Protein AF-A0A939U2K5-F1 (afdb_monomer)

Sequence (140 aa):
FLAPEAGRRYSDANSGSVVALLKYGDLQLLLTGDSGFESEKLYGERLVTDSGAFTVLKCAHHGSKYSTSAELLDRFLPGITVISCYKYNTYGHPNPLTVERLRKIDSDIFCTADSGAVLIDYGRRISVEEYGKRRKLPQP

pLDDT: mean 89.17, std 11.36, range [45.28, 98.44]

Solvent-accessible surface area (backbone atoms only — not comparable to full-atom values): 7842 Å² total; per-residue (Å²): 111,60,30,60,57,89,94,63,89,58,96,46,70,38,55,45,22,60,20,38,70,48,76,56,93,89,44,32,37,40,40,34,47,40,23,30,48,73,40,47,53,60,36,52,74,71,61,82,63,100,74,48,59,30,49,32,29,43,40,13,39,29,23,29,73,64,13,68,43,66,74,57,43,76,58,28,46,32,51,28,33,39,29,59,38,51,71,82,52,89,85,56,47,59,18,68,68,27,53,49,55,42,52,75,61,69,27,48,77,45,45,22,47,74,14,71,41,74,48,79,46,86,66,102,56,79,47,79,49,67,64,53,78,89,74,82,72,82,80,134

Mean predicted aligned error: 5.32 Å

Structure (mmCIF, N/CA/C/O backbone):
data_AF-A0A939U2K5-F1
#
_entry.id   AF-A0A939U2K5-F1
#
loop_
_atom_site.group_PDB
_atom_site.id
_atom_site.type_symbol
_atom_site.label_atom_id
_atom_site.label_alt_id
_atom_site.label_comp_id
_atom_site.label_asym_id
_atom_site.label_entity_id
_atom_site.label_seq_id
_atom_site.pdbx_PDB_ins_code
_atom_site.Cartn_x
_atom_site.Cartn_y
_atom_site.Cartn_z
_atom_site.occupancy
_atom_site.B_iso_or_equiv
_atom_site.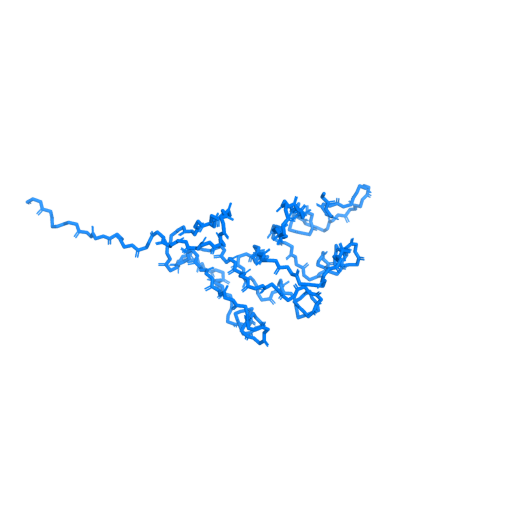auth_seq_id
_atom_site.auth_comp_id
_atom_site.auth_asym_id
_atom_site.auth_atom_id
_atom_site.pdbx_PDB_model_num
ATOM 1 N N . PHE A 1 1 ? -2.049 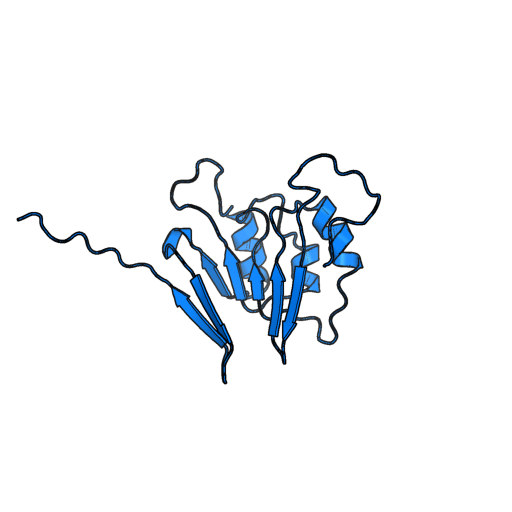-16.584 -4.775 1.00 86.00 1 PHE A N 1
ATOM 2 C CA . PHE A 1 1 ? -0.855 -15.809 -5.176 1.00 86.00 1 PHE A CA 1
ATOM 3 C C . PHE A 1 1 ? -1.037 -15.307 -6.599 1.00 86.00 1 PHE A C 1
ATOM 5 O O . PHE A 1 1 ? -1.671 -16.001 -7.384 1.00 86.00 1 PHE A O 1
ATOM 12 N N . LEU A 1 2 ? -0.538 -14.109 -6.901 1.00 89.38 2 LEU A N 1
ATOM 13 C CA . LEU A 1 2 ? -0.745 -13.397 -8.170 1.00 89.38 2 LEU A CA 1
ATOM 14 C C . LEU A 1 2 ? 0.560 -13.186 -8.949 1.00 89.38 2 LEU A C 1
ATOM 16 O O . LEU A 1 2 ? 0.549 -13.200 -10.178 1.00 89.38 2 LEU A O 1
ATOM 20 N N . ALA A 1 3 ? 1.672 -13.039 -8.232 1.00 91.75 3 ALA A N 1
ATOM 21 C CA . ALA A 1 3 ? 3.028 -12.983 -8.763 1.00 91.75 3 ALA A CA 1
ATOM 22 C C . ALA A 1 3 ? 4.008 -13.609 -7.745 1.00 91.75 3 ALA A C 1
ATOM 24 O O . ALA A 1 3 ? 3.660 -13.686 -6.558 1.00 91.75 3 ALA A O 1
ATOM 25 N N . PRO A 1 4 ? 5.205 -14.049 -8.175 1.00 90.94 4 PRO A N 1
ATOM 26 C CA . PRO A 1 4 ? 5.639 -14.153 -9.570 1.00 90.94 4 PRO A CA 1
ATOM 27 C C . PRO A 1 4 ? 4.881 -15.236 -10.361 1.00 90.94 4 PRO A C 1
ATOM 29 O O . PRO A 1 4 ? 4.264 -16.141 -9.802 1.00 90.94 4 PRO A O 1
ATOM 32 N N . GLU A 1 5 ? 4.906 -15.128 -11.686 1.00 89.12 5 GLU A N 1
ATOM 33 C CA . GLU A 1 5 ? 4.373 -16.120 -12.617 1.00 89.12 5 GLU A CA 1
ATOM 34 C C . GLU A 1 5 ? 5.357 -17.276 -12.796 1.00 89.12 5 GLU A C 1
ATOM 36 O O . GLU A 1 5 ? 6.554 -17.072 -13.017 1.00 89.12 5 GLU A O 1
ATOM 41 N N . ALA A 1 6 ? 4.842 -18.506 -12.741 1.00 87.81 6 ALA A N 1
ATOM 42 C CA . ALA A 1 6 ? 5.651 -19.695 -12.963 1.00 87.81 6 ALA A CA 1
ATOM 43 C C . ALA A 1 6 ? 6.285 -19.663 -14.365 1.00 87.81 6 ALA A C 1
ATOM 45 O O . ALA A 1 6 ? 5.602 -19.452 -15.363 1.00 87.81 6 ALA A O 1
ATOM 46 N N . GLY A 1 7 ? 7.603 -19.869 -14.434 1.00 87.44 7 GLY A N 1
ATOM 47 C CA . GLY A 1 7 ? 8.360 -19.881 -15.690 1.00 87.44 7 GLY A CA 1
ATOM 48 C C . GLY A 1 7 ? 8.745 -18.502 -16.240 1.00 87.44 7 GLY A C 1
ATOM 49 O O . GLY A 1 7 ? 9.508 -18.437 -17.205 1.00 87.44 7 GLY A O 1
ATOM 50 N N . ARG A 1 8 ? 8.292 -17.399 -15.629 1.00 87.81 8 ARG A N 1
ATOM 51 C CA . ARG A 1 8 ? 8.682 -16.043 -16.038 1.00 87.81 8 ARG A CA 1
ATOM 52 C C . ARG A 1 8 ? 10.040 -15.660 -15.451 1.00 87.81 8 ARG A C 1
ATOM 54 O O . ARG A 1 8 ? 10.316 -15.903 -14.278 1.00 87.81 8 ARG A O 1
ATOM 61 N N . ARG A 1 9 ? 10.887 -15.029 -16.267 1.00 88.06 9 ARG A N 1
ATOM 62 C CA . ARG A 1 9 ? 12.133 -14.399 -15.806 1.00 88.06 9 ARG A CA 1
ATOM 63 C C . ARG A 1 9 ? 11.874 -12.939 -15.455 1.00 88.06 9 ARG A C 1
ATOM 65 O O . ARG A 1 9 ? 11.236 -12.227 -16.226 1.00 88.06 9 ARG A O 1
ATOM 72 N N . TYR A 1 10 ? 12.402 -12.515 -14.315 1.00 88.31 10 TYR A N 1
ATOM 73 C CA . TYR A 1 10 ? 12.317 -11.147 -13.815 1.00 88.31 10 TYR A CA 1
ATOM 74 C C . TYR A 1 10 ? 13.695 -10.493 -13.871 1.00 88.31 10 TYR A C 1
ATOM 76 O O . TYR A 1 10 ? 14.706 -11.174 -13.706 1.00 88.31 10 TYR A O 1
ATOM 84 N N . SER A 1 11 ? 13.730 -9.186 -14.129 1.00 87.38 11 SER A N 1
ATOM 85 C CA . SER A 1 11 ? 14.973 -8.409 -14.217 1.00 87.38 11 SER A CA 1
ATOM 86 C C . SER A 1 11 ? 15.710 -8.313 -12.883 1.00 87.38 11 SER A C 1
ATOM 88 O O . SER A 1 11 ? 16.934 -8.226 -12.862 1.00 87.38 11 SER A O 1
ATOM 90 N N . ASP A 1 12 ? 14.964 -8.328 -11.779 1.00 90.31 12 ASP A N 1
ATOM 91 C CA . ASP A 1 12 ? 15.458 -8.147 -10.418 1.00 90.31 12 ASP A CA 1
ATOM 92 C C . ASP A 1 12 ? 14.478 -8.744 -9.387 1.00 90.31 12 ASP A C 1
ATOM 94 O O . ASP A 1 12 ? 13.380 -9.203 -9.723 1.00 90.31 12 ASP A O 1
ATOM 98 N N . ALA A 1 13 ? 14.888 -8.741 -8.115 1.00 87.81 13 ALA A N 1
ATOM 99 C CA . ALA A 1 13 ? 14.109 -9.295 -7.009 1.00 87.81 13 ALA A CA 1
ATOM 100 C C . ALA A 1 13 ? 12.784 -8.553 -6.760 1.00 87.81 13 ALA A C 1
ATOM 102 O O . ALA A 1 13 ? 11.787 -9.191 -6.429 1.00 87.81 13 ALA A O 1
ATOM 103 N N . ASN A 1 14 ? 12.747 -7.232 -6.964 1.00 88.81 14 ASN A N 1
ATOM 104 C CA . ASN A 1 14 ? 11.542 -6.426 -6.754 1.00 88.81 14 ASN A CA 1
ATOM 105 C C . ASN A 1 14 ? 10.484 -6.762 -7.803 1.00 88.81 14 ASN A C 1
ATOM 107 O O . ASN A 1 14 ? 9.309 -6.949 -7.481 1.00 88.81 14 ASN A O 1
ATOM 111 N N . SER A 1 15 ? 10.918 -6.921 -9.050 1.00 87.00 15 SER A N 1
ATOM 112 C CA . SER A 1 15 ? 10.082 -7.346 -10.166 1.00 87.00 15 SER A CA 1
ATOM 113 C C . SER A 1 15 ? 9.508 -8.749 -9.932 1.00 87.00 15 SER A C 1
ATOM 115 O O . SER A 1 15 ? 8.359 -9.008 -10.290 1.00 87.00 15 SER A O 1
ATOM 117 N N . GLY A 1 16 ? 10.267 -9.622 -9.261 1.00 89.31 16 GLY A N 1
ATOM 118 C CA . GLY A 1 16 ? 9.849 -10.954 -8.813 1.00 89.31 16 GLY A CA 1
ATOM 119 C C . GLY A 1 16 ? 9.130 -11.003 -7.457 1.00 89.31 16 GLY A C 1
ATOM 120 O O . GLY A 1 16 ? 9.023 -12.090 -6.887 1.00 89.31 16 GLY A O 1
ATOM 121 N N . SER A 1 17 ? 8.659 -9.867 -6.924 1.00 93.06 17 SER A N 1
ATOM 122 C CA . SER A 1 17 ? 7.967 -9.808 -5.628 1.00 93.06 17 SER A CA 1
ATOM 123 C C . SER A 1 17 ? 6.810 -10.802 -5.539 1.00 93.06 17 SER A C 1
ATOM 125 O O . SER A 1 17 ? 6.013 -10.952 -6.469 1.00 93.06 17 SER A O 1
ATOM 127 N N . VAL A 1 18 ? 6.677 -11.437 -4.373 1.00 93.25 18 VAL A N 1
ATOM 128 C CA . VAL A 1 18 ? 5.495 -12.240 -4.058 1.00 93.25 18 VAL A CA 1
ATOM 129 C C . VAL A 1 18 ? 4.316 -11.302 -3.841 1.00 93.25 18 VAL A C 1
ATOM 131 O O . VAL A 1 18 ? 4.317 -10.491 -2.915 1.00 93.25 18 VAL A O 1
ATOM 134 N N . VAL A 1 19 ? 3.299 -11.451 -4.685 1.00 94.88 19 VAL A N 1
ATOM 135 C CA . VAL A 1 19 ? 2.049 -10.697 -4.592 1.00 94.88 19 VAL A CA 1
ATOM 136 C C . VAL A 1 19 ? 0.935 -11.653 -4.200 1.00 94.88 19 VAL A C 1
ATOM 138 O O . VAL A 1 19 ? 0.707 -12.681 -4.850 1.00 94.88 19 VAL A O 1
ATOM 141 N N . ALA A 1 20 ? 0.235 -11.336 -3.117 1.00 93.56 20 ALA A N 1
ATOM 142 C CA . ALA A 1 20 ? -0.789 -12.189 -2.537 1.00 93.56 20 ALA A CA 1
ATOM 143 C C . ALA A 1 20 ? -2.083 -11.412 -2.309 1.00 93.56 20 ALA A C 1
ATOM 145 O O . ALA A 1 20 ? -2.083 -10.333 -1.726 1.00 93.56 20 ALA A O 1
ATOM 146 N N . LEU A 1 21 ? -3.186 -12.014 -2.749 1.00 92.19 21 LEU A N 1
ATOM 147 C CA . LEU A 1 21 ? -4.531 -11.604 -2.388 1.00 92.19 21 LEU A CA 1
ATOM 148 C C . LEU A 1 21 ? -5.052 -12.552 -1.310 1.00 92.19 21 LEU A C 1
ATOM 150 O O . LEU A 1 21 ? -5.176 -13.752 -1.561 1.00 92.19 21 LEU A O 1
ATOM 154 N N . LEU A 1 22 ? -5.346 -1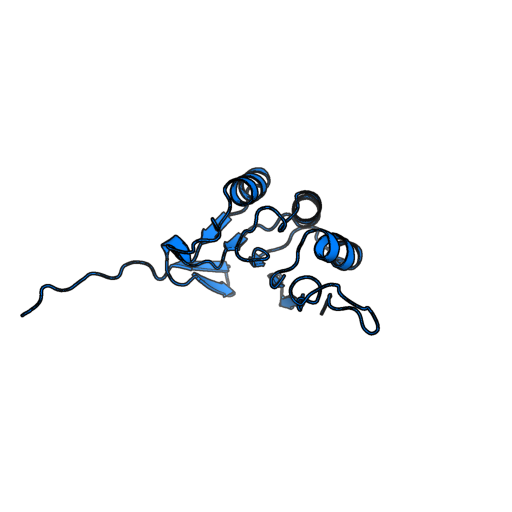2.006 -0.134 1.00 91.38 22 LEU A N 1
ATOM 155 C CA . LEU A 1 22 ? -6.067 -12.687 0.933 1.00 91.38 22 LEU A CA 1
ATOM 156 C C . LEU A 1 22 ? -7.543 -12.277 0.876 1.00 91.38 22 LEU A C 1
ATOM 158 O O . LEU A 1 22 ? -7.859 -11.097 1.023 1.00 91.38 22 LEU A O 1
ATOM 162 N N . LYS A 1 23 ? -8.428 -13.257 0.677 1.00 90.06 23 LYS A N 1
ATOM 163 C CA . LYS A 1 23 ? -9.880 -13.092 0.814 1.00 90.06 23 LYS A CA 1
ATOM 164 C C . LYS A 1 23 ? -10.344 -13.840 2.063 1.00 90.06 23 LYS A C 1
ATOM 166 O O . LYS A 1 23 ? -10.075 -15.036 2.178 1.00 90.06 23 LYS A O 1
ATOM 171 N N . TYR A 1 24 ? -11.020 -13.156 2.981 1.00 88.19 24 TYR A N 1
ATOM 172 C CA . TYR A 1 24 ? -11.579 -13.761 4.191 1.00 88.19 24 TYR A CA 1
ATOM 173 C C . TYR A 1 24 ? -12.863 -13.035 4.609 1.00 88.19 24 TYR A C 1
ATOM 175 O O . TYR A 1 24 ? -12.813 -11.888 5.032 1.00 88.19 24 TYR A O 1
ATOM 183 N N . GLY A 1 25 ? -14.023 -13.683 4.471 1.00 86.94 25 GLY A N 1
ATOM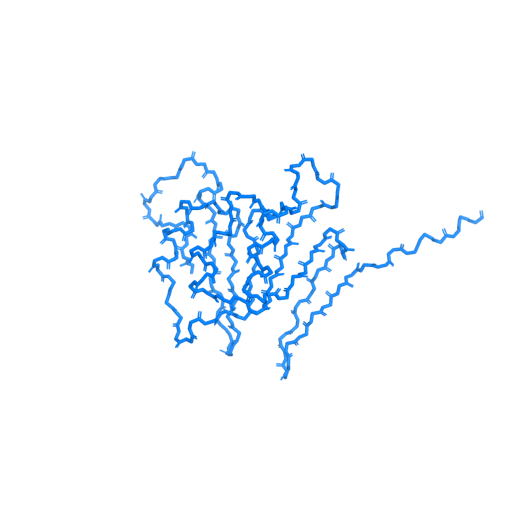 184 C CA . GLY A 1 25 ? -15.301 -12.979 4.615 1.00 86.94 25 GLY A CA 1
ATOM 185 C C . GLY A 1 25 ? -15.429 -11.860 3.574 1.00 86.94 25 GLY A C 1
ATOM 186 O O . GLY A 1 25 ? -15.228 -12.106 2.385 1.00 86.94 25 GLY A O 1
ATOM 187 N N . ASP A 1 26 ? -15.730 -10.642 4.023 1.00 85.38 26 ASP A N 1
ATOM 188 C CA . ASP A 1 26 ? -15.734 -9.421 3.201 1.00 85.38 26 ASP A CA 1
ATOM 189 C C . ASP A 1 26 ? -14.368 -8.702 3.155 1.00 85.38 26 ASP A C 1
ATOM 191 O O . ASP A 1 26 ? -14.211 -7.728 2.418 1.00 85.38 26 ASP A O 1
ATOM 195 N N . LEU A 1 27 ? -13.352 -9.201 3.874 1.00 88.06 27 LEU A N 1
ATOM 196 C CA . LEU A 1 27 ? -11.989 -8.675 3.812 1.00 88.06 27 LEU A CA 1
ATOM 197 C C . LEU A 1 27 ? -11.306 -9.092 2.506 1.00 88.06 27 LEU A C 1
ATOM 199 O O . LEU A 1 27 ? -11.106 -10.281 2.238 1.00 88.06 27 LEU A O 1
ATOM 203 N N . GLN A 1 28 ? -10.847 -8.099 1.747 1.00 91.19 28 GLN A N 1
ATOM 204 C CA . GLN A 1 28 ? -9.902 -8.265 0.646 1.00 91.19 28 GLN A CA 1
ATOM 205 C C . GLN A 1 28 ? -8.630 -7.468 0.941 1.00 91.19 28 GLN A C 1
ATOM 207 O O . GLN A 1 28 ? -8.641 -6.235 0.935 1.00 91.19 28 GLN A O 1
ATOM 212 N N . LEU A 1 29 ? -7.533 -8.182 1.199 1.00 92.50 29 LEU A N 1
ATOM 213 C CA . LEU A 1 29 ? -6.212 -7.617 1.477 1.00 92.50 29 LEU A CA 1
ATOM 214 C C . LEU A 1 29 ? -5.250 -7.948 0.333 1.00 92.50 29 LEU A C 1
ATOM 216 O O . LEU A 1 29 ? -5.000 -9.123 0.046 1.00 92.50 29 LEU A O 1
ATOM 220 N N . LEU A 1 30 ? -4.674 -6.915 -0.283 1.00 94.50 30 LEU A N 1
ATOM 221 C CA . LEU A 1 30 ? -3.625 -7.059 -1.290 1.00 94.50 30 LEU A CA 1
ATOM 222 C C . LEU A 1 30 ? -2.246 -6.763 -0.686 1.00 94.50 30 LEU A C 1
ATOM 224 O O . LEU A 1 30 ? -1.954 -5.647 -0.252 1.00 94.50 30 LEU A O 1
ATOM 228 N N . LEU A 1 31 ? -1.379 -7.774 -0.692 1.00 95.81 31 LEU A N 1
ATOM 229 C CA . LEU A 1 31 ? 0.027 -7.683 -0.313 1.00 95.81 31 LEU A CA 1
ATOM 230 C C . LEU A 1 31 ? 0.875 -7.654 -1.584 1.00 95.81 31 LEU A C 1
ATOM 232 O O . LEU A 1 31 ? 0.909 -8.634 -2.323 1.00 95.81 31 LEU A O 1
ATOM 236 N N . THR A 1 32 ? 1.556 -6.540 -1.835 1.00 95.69 32 THR A N 1
ATOM 237 C CA . THR A 1 32 ? 2.220 -6.252 -3.123 1.00 95.69 32 THR A CA 1
ATOM 238 C C . THR A 1 32 ? 3.739 -6.438 -3.108 1.00 95.69 32 THR A C 1
ATOM 240 O O . THR A 1 32 ? 4.396 -6.303 -4.138 1.00 95.69 32 THR A O 1
ATOM 243 N N . GLY A 1 33 ? 4.321 -6.752 -1.945 1.00 95.44 33 GLY A N 1
ATOM 244 C CA . GLY A 1 33 ? 5.776 -6.787 -1.798 1.00 95.44 33 GLY A CA 1
ATOM 245 C C . GLY A 1 33 ? 6.395 -5.442 -2.187 1.00 95.44 33 GLY A C 1
ATOM 246 O O . GLY A 1 33 ? 5.876 -4.391 -1.791 1.00 95.44 33 GLY A O 1
ATOM 247 N N . ASP A 1 34 ? 7.470 -5.491 -2.967 1.00 96.69 34 ASP A N 1
ATOM 248 C CA . ASP A 1 34 ? 8.189 -4.316 -3.464 1.00 96.69 34 ASP A CA 1
ATOM 249 C C . ASP A 1 34 ? 8.035 -4.155 -4.984 1.00 96.69 34 ASP A C 1
ATOM 251 O O . ASP A 1 34 ? 8.909 -3.625 -5.672 1.00 96.69 34 ASP A O 1
ATOM 255 N N . SER A 1 35 ? 6.890 -4.600 -5.518 1.00 95.75 35 SER A N 1
ATOM 256 C CA . SER A 1 35 ? 6.580 -4.526 -6.944 1.00 95.75 35 SER A CA 1
ATOM 257 C C . SER A 1 35 ? 6.698 -3.101 -7.490 1.00 95.75 35 SER A C 1
ATOM 259 O O . SER A 1 35 ? 6.185 -2.157 -6.891 1.00 95.75 35 SER A O 1
ATOM 261 N N . GLY A 1 36 ? 7.340 -2.947 -8.647 1.00 95.25 36 GLY A N 1
ATOM 262 C CA . GLY A 1 36 ? 7.287 -1.725 -9.457 1.00 95.25 36 GLY A CA 1
ATOM 263 C C . GLY A 1 36 ? 6.212 -1.813 -10.539 1.00 95.25 36 GLY A C 1
ATOM 264 O O . GLY A 1 36 ? 5.712 -2.906 -10.807 1.00 95.25 36 GLY A O 1
ATOM 265 N N . PHE A 1 37 ? 5.894 -0.684 -11.178 1.00 95.50 37 PHE A N 1
ATOM 266 C CA . PHE A 1 37 ? 4.795 -0.532 -12.150 1.00 95.50 37 PHE A CA 1
ATOM 267 C C . PHE A 1 37 ? 4.639 -1.669 -13.173 1.00 95.50 37 PHE A C 1
ATOM 269 O O . PHE A 1 37 ? 3.521 -2.120 -13.411 1.00 95.50 37 PHE A O 1
ATOM 276 N N . GLU A 1 38 ? 5.738 -2.173 -13.741 1.00 92.12 38 GLU A N 1
ATOM 277 C CA . GLU A 1 38 ? 5.689 -3.288 -14.697 1.00 92.12 38 GLU A CA 1
ATOM 278 C C . GLU A 1 38 ? 5.058 -4.542 -14.081 1.00 92.12 38 GLU A C 1
ATOM 280 O O . GLU A 1 38 ? 4.149 -5.132 -14.659 1.00 92.12 38 GLU A O 1
ATOM 285 N N . SER A 1 39 ? 5.475 -4.923 -12.871 1.00 93.12 39 SER A N 1
ATOM 286 C CA . SER A 1 39 ? 4.871 -6.047 -12.152 1.00 93.12 39 SER A CA 1
ATOM 287 C C . SER A 1 39 ? 3.414 -5.763 -11.788 1.00 93.12 39 SER A C 1
ATOM 289 O O . SER A 1 39 ? 2.592 -6.672 -11.879 1.00 93.12 39 SER A O 1
ATOM 291 N N . GLU A 1 40 ? 3.080 -4.518 -11.431 1.00 94.88 40 GLU A N 1
ATOM 292 C CA . GLU A 1 40 ? 1.706 -4.103 -11.099 1.00 94.88 40 GLU A CA 1
ATOM 293 C C . GLU A 1 40 ? 0.743 -4.283 -12.254 1.00 94.88 40 GLU A C 1
ATOM 295 O O . GLU A 1 40 ? -0.351 -4.809 -12.060 1.00 94.88 40 GLU A O 1
ATOM 300 N N . LYS A 1 41 ? 1.172 -3.928 -13.464 1.00 91.75 41 LYS A N 1
ATOM 301 C CA . LYS A 1 41 ? 0.395 -4.168 -14.674 1.00 91.75 41 LYS A CA 1
ATOM 302 C C . LYS A 1 41 ? 0.103 -5.659 -14.854 1.00 91.75 41 LYS A C 1
ATOM 304 O O . LYS A 1 41 ? -1.046 -6.041 -15.054 1.00 91.75 41 LYS A O 1
ATOM 309 N N . LEU A 1 42 ? 1.125 -6.504 -14.703 1.00 90.75 42 LEU A N 1
ATOM 310 C CA . LEU A 1 42 ? 1.011 -7.951 -14.908 1.00 90.75 42 LEU A CA 1
ATOM 311 C C . LEU A 1 42 ? 0.049 -8.619 -13.926 1.00 90.75 42 LEU A C 1
ATOM 313 O O . LEU A 1 42 ? -0.832 -9.374 -14.333 1.00 90.75 42 LEU A O 1
ATOM 317 N N . TYR A 1 43 ? 0.200 -8.367 -12.623 1.00 90.44 43 TYR A N 1
ATOM 318 C CA . TYR A 1 43 ? -0.715 -8.965 -11.650 1.00 90.44 43 TYR A CA 1
ATOM 319 C C . TYR A 1 43 ? -2.072 -8.253 -11.615 1.00 90.44 43 TYR A C 1
ATOM 321 O O . TYR A 1 43 ? -3.076 -8.890 -11.300 1.00 90.44 43 TYR A O 1
ATOM 329 N N . GLY A 1 44 ? -2.126 -6.966 -11.969 1.00 89.56 44 GLY A N 1
ATOM 330 C CA . GLY A 1 44 ? -3.347 -6.169 -12.062 1.00 89.56 44 GLY A CA 1
ATOM 331 C C . GLY A 1 44 ? -4.326 -6.699 -13.107 1.00 89.56 44 GLY A C 1
ATOM 332 O O . GLY A 1 44 ? -5.533 -6.687 -12.872 1.00 89.56 44 GLY A O 1
ATOM 333 N N . GLU A 1 45 ? -3.828 -7.245 -14.217 1.00 86.06 45 GLU A N 1
ATOM 334 C CA . GLU A 1 45 ? -4.639 -7.929 -15.237 1.00 86.06 45 GLU A CA 1
ATOM 335 C C . GLU A 1 45 ? -5.288 -9.221 -14.718 1.00 86.06 45 GLU A C 1
ATOM 337 O O . GLU A 1 45 ? -6.378 -9.587 -15.152 1.00 86.06 45 GLU A O 1
ATOM 342 N N . ARG A 1 46 ? -4.642 -9.898 -13.763 1.00 83.25 46 ARG A N 1
ATOM 343 C CA . ARG A 1 46 ? -5.086 -11.184 -13.190 1.00 83.25 46 ARG A CA 1
ATOM 344 C C . ARG A 1 46 ? -5.963 -11.017 -11.953 1.00 83.25 46 ARG A C 1
ATOM 346 O O . ARG A 1 46 ? -6.575 -11.977 -11.486 1.00 83.25 46 ARG A O 1
ATOM 353 N N . LEU A 1 47 ? -5.979 -9.816 -11.389 1.00 80.56 47 LEU A N 1
ATOM 354 C CA . LEU A 1 47 ? -6.779 -9.462 -10.234 1.00 80.56 47 LEU A CA 1
ATOM 355 C C . LEU A 1 47 ? -8.243 -9.297 -10.653 1.00 80.56 47 LEU A C 1
ATOM 357 O O . LEU A 1 47 ? -8.624 -8.303 -11.266 1.00 80.56 47 LEU A O 1
ATOM 361 N N . VAL A 1 48 ? -9.057 -10.289 -10.293 1.00 71.19 48 VAL A N 1
ATOM 362 C CA . VAL A 1 48 ? -10.515 -10.260 -10.444 1.00 71.19 48 VAL A CA 1
ATOM 363 C C . VAL A 1 48 ? -11.140 -10.105 -9.058 1.00 71.19 48 VAL A C 1
ATOM 365 O O . VAL A 1 48 ? -10.978 -10.970 -8.186 1.00 71.19 48 VAL A O 1
ATOM 368 N N . THR A 1 49 ? -11.842 -8.994 -8.843 1.00 66.62 49 THR A N 1
ATOM 369 C CA . THR A 1 49 ? -12.651 -8.764 -7.643 1.00 66.62 49 THR A CA 1
ATOM 370 C C . THR A 1 49 ? -14.118 -8.671 -8.019 1.00 66.62 49 THR A C 1
ATOM 372 O O . THR A 1 49 ? -14.481 -8.022 -8.995 1.00 66.62 49 THR A O 1
ATOM 375 N N . ASP A 1 50 ? -14.969 -9.319 -7.228 1.00 65.31 50 ASP A N 1
ATOM 376 C CA . ASP A 1 50 ? -16.416 -9.335 -7.461 1.00 65.31 50 ASP A CA 1
ATOM 377 C C . ASP A 1 50 ? -17.060 -7.967 -7.153 1.00 65.31 50 ASP A C 1
ATOM 379 O O . ASP A 1 50 ? -18.150 -7.665 -7.628 1.00 65.31 50 ASP A O 1
ATOM 383 N N . SER A 1 51 ? -16.369 -7.125 -6.373 1.00 62.59 51 SER A N 1
ATOM 384 C CA . SER A 1 51 ? -16.842 -5.832 -5.863 1.00 62.59 51 SER A CA 1
ATOM 385 C C . SER A 1 51 ? -16.084 -4.609 -6.395 1.00 62.59 51 SER A C 1
ATOM 387 O O . SER A 1 51 ? -16.448 -3.488 -6.049 1.00 62.59 51 SER A O 1
ATOM 389 N N . GLY A 1 52 ? -15.006 -4.781 -7.171 1.00 59.72 52 GLY A N 1
ATOM 390 C CA . GLY A 1 52 ? -14.129 -3.688 -7.627 1.00 59.72 52 GLY A CA 1
ATOM 391 C C . GLY A 1 52 ? -13.237 -3.082 -6.531 1.00 59.72 52 GLY A C 1
ATOM 392 O O . GLY A 1 52 ? -12.053 -2.875 -6.764 1.00 59.72 52 GLY A O 1
ATOM 393 N N . ALA A 1 53 ? -13.756 -2.875 -5.318 1.00 67.06 53 ALA A N 1
ATOM 394 C CA . ALA A 1 53 ? -13.031 -2.248 -4.212 1.00 67.06 53 ALA A CA 1
ATOM 395 C C . ALA A 1 53 ? -12.339 -3.258 -3.279 1.00 67.06 53 ALA A C 1
ATOM 397 O O . ALA A 1 53 ? -12.920 -4.281 -2.897 1.00 67.06 53 ALA A O 1
ATOM 398 N N . PHE A 1 54 ? -11.109 -2.933 -2.884 1.00 72.69 54 PHE A N 1
ATOM 399 C CA . PHE A 1 54 ? -10.327 -3.623 -1.867 1.00 72.69 54 PHE A CA 1
ATOM 400 C C . PHE A 1 54 ? -10.535 -3.003 -0.492 1.00 72.69 54 PHE A C 1
ATOM 402 O O . PHE A 1 54 ? -10.667 -1.793 -0.331 1.00 72.69 54 PHE A O 1
ATOM 409 N N . THR A 1 55 ? -10.490 -3.843 0.533 1.00 82.44 55 THR A N 1
ATOM 410 C CA . THR A 1 55 ? -10.580 -3.374 1.912 1.00 82.44 55 THR A CA 1
ATOM 411 C C . THR A 1 55 ? -9.253 -2.774 2.365 1.00 82.44 55 THR A C 1
ATOM 413 O O . THR A 1 55 ? -9.226 -1.696 2.951 1.00 82.44 55 THR A O 1
ATOM 416 N N . VAL A 1 56 ? -8.146 -3.471 2.084 1.00 94.25 56 VAL A N 1
ATOM 417 C CA . VAL A 1 56 ? -6.811 -3.084 2.547 1.00 94.25 56 VAL A CA 1
ATOM 418 C C . VAL A 1 56 ? -5.765 -3.306 1.455 1.00 94.25 56 VAL A C 1
ATOM 420 O O . VAL A 1 56 ? -5.686 -4.376 0.847 1.00 94.25 56 VAL A O 1
ATOM 423 N N . LEU A 1 57 ? -4.890 -2.322 1.269 1.00 96.50 57 LEU A N 1
ATOM 424 C CA . LEU A 1 57 ? -3.673 -2.418 0.470 1.00 96.50 57 LEU A CA 1
ATOM 425 C C . LEU A 1 57 ? -2.437 -2.278 1.369 1.00 96.50 57 LEU A C 1
ATOM 427 O O . LEU A 1 57 ? -2.273 -1.273 2.058 1.00 96.50 57 LEU A O 1
ATOM 431 N N . LYS A 1 58 ? -1.496 -3.227 1.306 1.00 97.31 58 LYS A N 1
ATOM 432 C CA . LYS A 1 58 ? -0.105 -2.933 1.688 1.00 97.31 58 LYS A CA 1
ATOM 433 C C . LYS A 1 58 ? 0.547 -2.220 0.512 1.00 97.31 58 LYS A C 1
ATOM 435 O O . LYS A 1 58 ? 0.705 -2.816 -0.553 1.00 97.31 58 LYS A O 1
ATOM 440 N N . CYS A 1 59 ? 0.913 -0.956 0.701 1.00 97.25 59 CYS A N 1
ATOM 441 C CA . CYS A 1 59 ? 1.531 -0.138 -0.335 1.00 97.25 59 CYS A CA 1
ATOM 442 C C . CYS A 1 59 ? 2.826 -0.797 -0.824 1.00 97.25 59 CYS A C 1
ATOM 444 O O . CYS A 1 59 ? 3.638 -1.290 -0.027 1.00 97.25 59 CYS A O 1
ATOM 446 N N . ALA A 1 60 ? 2.993 -0.827 -2.142 1.00 97.56 60 ALA A N 1
ATOM 447 C CA . ALA A 1 60 ? 4.136 -1.469 -2.760 1.00 97.56 60 ALA A CA 1
ATOM 448 C C . ALA A 1 60 ? 5.416 -0.684 -2.470 1.00 97.56 60 ALA A C 1
ATOM 450 O O . ALA A 1 60 ? 5.428 0.552 -2.474 1.00 97.56 60 ALA A O 1
ATOM 451 N N . HIS A 1 61 ? 6.502 -1.419 -2.233 1.00 97.31 61 HIS A N 1
ATOM 452 C CA . HIS A 1 61 ? 7.862 -0.881 -2.197 1.00 97.31 61 HIS A CA 1
ATOM 453 C C . HIS A 1 61 ? 8.000 0.320 -1.260 1.00 97.31 61 HIS A C 1
ATOM 455 O O . HIS A 1 61 ? 8.502 1.379 -1.634 1.00 97.31 61 HIS A O 1
ATOM 461 N N . HIS A 1 62 ? 7.473 0.173 -0.046 1.00 97.44 62 HIS A N 1
ATOM 462 C CA . HIS A 1 62 ? 7.551 1.187 1.005 1.00 97.44 62 HIS A CA 1
ATOM 463 C C . HIS A 1 62 ? 6.945 2.559 0.634 1.00 97.44 62 HIS A C 1
ATOM 465 O O . HIS A 1 62 ? 7.214 3.551 1.309 1.00 97.44 62 HIS A O 1
ATOM 471 N N . GLY A 1 63 ? 6.131 2.645 -0.424 1.00 97.50 63 GLY A N 1
ATOM 472 C CA . GLY A 1 63 ? 5.641 3.917 -0.956 1.00 97.50 63 GLY A CA 1
ATOM 473 C C . GLY A 1 63 ? 6.591 4.584 -1.951 1.00 97.50 63 GLY A C 1
ATOM 474 O O . GLY A 1 63 ? 6.624 5.811 -2.042 1.00 97.50 63 GLY A O 1
ATOM 475 N N . SER A 1 64 ? 7.378 3.808 -2.697 1.00 97.62 64 SER A N 1
ATOM 476 C CA . SER A 1 64 ? 8.204 4.308 -3.799 1.00 97.62 64 SER A CA 1
ATOM 477 C C . SER A 1 64 ? 7.385 5.055 -4.851 1.00 97.62 64 SER A C 1
ATOM 479 O O . SER A 1 64 ? 6.245 4.694 -5.142 1.00 97.62 64 SER A O 1
ATOM 481 N N . LYS A 1 65 ? 7.987 6.076 -5.479 1.00 97.56 65 LYS A N 1
ATOM 482 C CA . LYS A 1 65 ? 7.350 6.825 -6.578 1.00 97.56 65 LYS A CA 1
ATOM 483 C C . LYS A 1 65 ? 7.112 5.976 -7.829 1.00 97.56 65 LYS A C 1
ATOM 485 O O . LYS A 1 65 ? 6.242 6.333 -8.620 1.00 97.56 65 LYS A O 1
ATOM 490 N N . TYR A 1 66 ? 7.860 4.878 -7.976 1.00 96.88 66 TYR A N 1
ATOM 491 C CA . TYR A 1 66 ? 7.817 3.938 -9.106 1.00 96.88 66 TYR A CA 1
ATOM 492 C C . TYR A 1 66 ? 6.935 2.700 -8.849 1.00 96.88 66 TYR A C 1
ATOM 494 O O . TYR A 1 66 ? 7.049 1.693 -9.550 1.00 96.88 66 TYR A O 1
ATOM 502 N N . SER A 1 67 ? 6.088 2.775 -7.820 1.00 97.06 67 SER A N 1
ATOM 503 C CA . SER A 1 67 ? 5.180 1.717 -7.378 1.00 97.06 67 SER A CA 1
ATOM 504 C C . SER A 1 67 ? 3.848 2.319 -6.931 1.00 97.06 67 SER A C 1
ATOM 506 O O . SER A 1 67 ? 3.734 3.530 -6.741 1.00 97.06 67 SER A O 1
ATOM 508 N N . THR A 1 68 ? 2.840 1.480 -6.722 1.00 97.50 68 THR A N 1
ATOM 509 C CA . THR A 1 68 ? 1.454 1.859 -6.432 1.00 97.50 68 THR A CA 1
ATOM 510 C C . THR A 1 68 ? 0.952 2.865 -7.474 1.00 97.50 68 THR A C 1
ATOM 512 O O . THR A 1 68 ? 0.745 4.047 -7.183 1.00 97.50 68 THR A O 1
ATOM 515 N N . SER A 1 69 ? 0.899 2.407 -8.726 1.00 97.12 69 SER A N 1
ATOM 516 C CA . SER A 1 69 ? 0.471 3.159 -9.914 1.00 97.12 69 SER A CA 1
ATOM 517 C C . SER A 1 69 ? -0.970 3.656 -9.811 1.00 97.12 69 SER A C 1
ATOM 519 O O . SER A 1 69 ? -1.784 3.100 -9.076 1.00 97.12 69 SER A O 1
ATOM 521 N N . ALA A 1 70 ? -1.288 4.716 -10.559 1.00 96.25 70 ALA A N 1
ATOM 522 C CA . ALA A 1 70 ? -2.656 5.224 -10.627 1.00 96.25 70 ALA A CA 1
ATOM 523 C C . ALA A 1 70 ? -3.588 4.170 -11.242 1.00 96.25 70 ALA A C 1
ATOM 525 O O . ALA A 1 70 ? -4.654 3.916 -10.707 1.00 96.25 70 ALA A O 1
ATOM 526 N N . GLU A 1 71 ? -3.126 3.462 -12.270 1.00 93.38 71 GLU A N 1
ATOM 527 C CA . GLU A 1 71 ? -3.854 2.385 -12.938 1.00 93.38 71 GLU A CA 1
ATOM 528 C C . GLU A 1 71 ? -4.225 1.244 -11.977 1.00 93.38 71 GLU A C 1
ATOM 530 O O . GLU 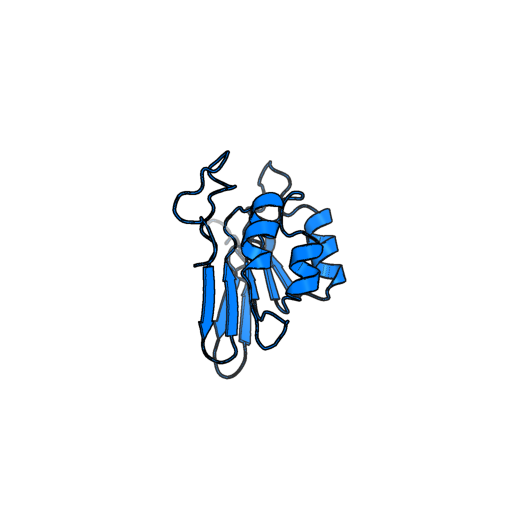A 1 71 ? -5.324 0.692 -12.055 1.00 93.38 71 GLU A O 1
ATOM 535 N N . LEU A 1 72 ? -3.320 0.898 -11.053 1.00 92.75 72 LEU A N 1
ATOM 536 C CA . LEU A 1 72 ? -3.582 -0.074 -9.994 1.00 92.75 72 LEU A CA 1
ATOM 537 C C . LEU A 1 72 ? -4.641 0.455 -9.015 1.00 92.75 72 LEU A C 1
ATOM 539 O O . LEU A 1 72 ? -5.574 -0.263 -8.660 1.00 92.75 72 LEU A O 1
ATOM 543 N N . LEU A 1 73 ? -4.500 1.707 -8.577 1.00 94.25 73 LEU A N 1
ATOM 544 C CA . LEU A 1 73 ? -5.395 2.329 -7.602 1.00 94.25 73 LEU A CA 1
ATOM 545 C C . LEU A 1 73 ? -6.805 2.566 -8.152 1.00 94.25 73 LEU A C 1
ATOM 547 O O . LEU A 1 73 ? -7.767 2.267 -7.454 1.00 94.25 73 LEU A O 1
ATOM 551 N N . ASP A 1 74 ? -6.937 3.006 -9.399 1.00 90.12 74 ASP A N 1
ATOM 552 C CA . ASP A 1 74 ? -8.225 3.238 -10.064 1.00 90.12 74 ASP A CA 1
ATOM 553 C C . ASP A 1 74 ? -9.017 1.939 -10.236 1.00 90.12 74 ASP A C 1
ATOM 555 O O . ASP A 1 74 ? -10.247 1.937 -10.225 1.00 90.12 74 ASP A O 1
ATOM 559 N N . ARG A 1 75 ? -8.315 0.809 -10.381 1.00 86.38 75 ARG A N 1
ATOM 560 C CA . ARG A 1 75 ? -8.951 -0.504 -10.495 1.00 86.38 75 ARG A CA 1
ATOM 561 C C . ARG A 1 75 ? -9.426 -1.044 -9.148 1.00 86.38 75 ARG A C 1
ATOM 563 O O . ARG A 1 75 ? -10.390 -1.802 -9.125 1.00 86.38 75 ARG A O 1
ATOM 570 N N . PHE A 1 76 ? -8.727 -0.717 -8.064 1.00 85.25 76 PHE A N 1
ATOM 571 C CA . PHE A 1 76 ? -8.848 -1.436 -6.794 1.00 85.25 76 PHE A CA 1
ATOM 572 C C . PHE A 1 76 ? -9.367 -0.610 -5.629 1.00 85.25 76 PHE A C 1
ATOM 574 O O . PHE A 1 76 ? -9.820 -1.208 -4.659 1.00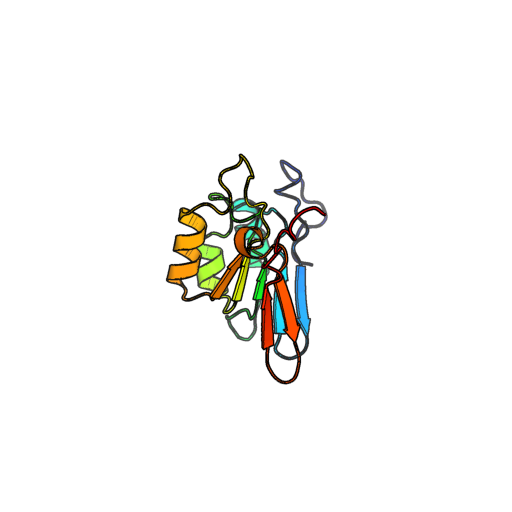 85.25 76 PHE A O 1
ATOM 581 N N . LEU A 1 77 ? -9.312 0.720 -5.715 1.00 90.88 77 LEU A N 1
ATOM 582 C CA . LEU A 1 77 ? -9.906 1.677 -4.777 1.00 90.88 77 LEU A CA 1
ATOM 583 C C . LEU A 1 77 ? -9.835 1.214 -3.306 1.00 90.88 77 LEU A C 1
ATOM 585 O O . LEU A 1 77 ? -10.875 0.997 -2.680 1.00 90.88 77 LEU A O 1
ATOM 589 N N . PRO A 1 78 ? -8.625 0.965 -2.762 1.00 93.25 78 PRO A N 1
ATOM 590 C CA . PRO A 1 78 ? -8.482 0.474 -1.401 1.00 93.25 78 PRO A CA 1
ATOM 591 C C . PRO A 1 78 ? -8.999 1.495 -0.385 1.00 93.25 78 PRO A C 1
ATOM 593 O O . PRO A 1 78 ? -8.493 2.615 -0.325 1.00 93.25 78 PRO A O 1
ATOM 596 N N . GLY A 1 79 ? -9.930 1.081 0.476 1.00 93.38 79 GLY A N 1
ATOM 597 C CA . GLY A 1 79 ? -10.409 1.931 1.572 1.00 93.38 79 GLY A CA 1
ATOM 598 C C . GLY A 1 79 ? -9.306 2.273 2.578 1.00 93.38 79 GLY A C 1
ATOM 599 O O . GLY A 1 79 ? -9.221 3.402 3.041 1.00 93.38 79 GLY A O 1
ATOM 600 N N . ILE A 1 80 ? -8.415 1.318 2.866 1.00 96.19 80 ILE A N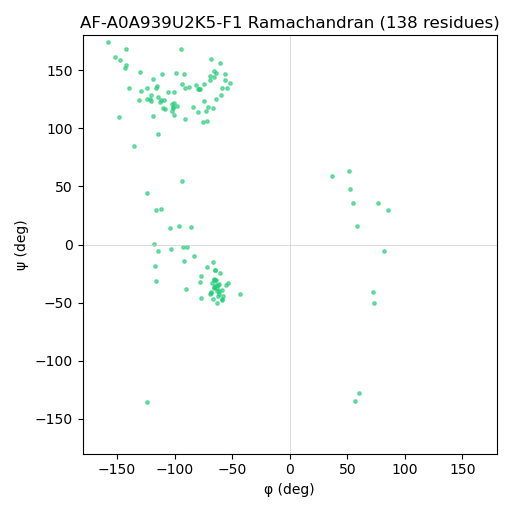 1
ATOM 601 C CA . ILE A 1 80 ? -7.275 1.492 3.776 1.00 96.19 80 ILE A CA 1
ATOM 602 C C . ILE A 1 80 ? -5.977 1.153 3.043 1.00 96.19 80 ILE A C 1
ATOM 604 O O . ILE A 1 80 ? -5.865 0.097 2.414 1.00 96.19 80 ILE A O 1
ATOM 608 N N . THR A 1 81 ? -4.952 1.989 3.193 1.00 98.00 81 THR A N 1
ATOM 609 C CA . THR A 1 81 ? -3.597 1.716 2.707 1.00 98.00 81 THR A CA 1
ATOM 610 C C . THR A 1 81 ? -2.568 1.807 3.829 1.00 98.00 81 THR A C 1
ATOM 612 O O . THR A 1 81 ? -2.413 2.839 4.477 1.00 98.00 81 THR A O 1
ATOM 615 N N . VAL A 1 82 ? -1.787 0.740 4.010 1.00 98.19 82 VAL A N 1
ATOM 616 C CA . VAL A 1 82 ? -0.656 0.704 4.946 1.00 98.19 82 VAL A CA 1
ATOM 617 C C . VAL A 1 82 ? 0.657 0.859 4.194 1.00 98.19 82 VAL A C 1
ATOM 619 O O . VAL A 1 82 ? 1.018 0.035 3.350 1.00 98.19 82 VAL A O 1
ATOM 622 N N . ILE A 1 83 ? 1.415 1.890 4.546 1.00 98.25 83 ILE A N 1
ATOM 623 C CA . ILE A 1 83 ? 2.772 2.128 4.071 1.00 98.25 83 ILE A CA 1
ATOM 624 C C . ILE A 1 83 ? 3.750 1.670 5.154 1.00 98.25 83 ILE A C 1
ATOM 626 O O . ILE A 1 83 ? 3.872 2.272 6.220 1.00 98.25 83 ILE A O 1
ATOM 630 N N . SER A 1 84 ? 4.483 0.597 4.867 1.00 97.12 84 SER A N 1
ATOM 631 C CA . SER A 1 84 ? 5.585 0.170 5.725 1.00 97.12 84 SER A CA 1
ATOM 632 C C . SER A 1 84 ? 6.874 0.831 5.258 1.00 97.12 84 SER A C 1
ATOM 634 O O . SER A 1 84 ? 7.395 0.468 4.211 1.00 97.12 84 SER A O 1
ATOM 636 N N . CYS A 1 85 ? 7.397 1.791 6.010 1.00 96.56 85 CYS A N 1
ATOM 637 C CA . CYS A 1 85 ? 8.704 2.399 5.773 1.00 96.56 85 CYS A CA 1
ATOM 638 C C . CYS A 1 85 ? 9.319 2.908 7.083 1.00 96.56 85 CYS A C 1
ATOM 640 O O . CYS A 1 85 ? 8.632 3.124 8.085 1.00 96.56 85 CYS A O 1
ATOM 642 N N . TYR A 1 86 ? 10.634 3.119 7.079 1.00 93.69 86 TYR A N 1
ATOM 643 C CA . TYR A 1 86 ? 11.351 3.647 8.237 1.00 93.69 86 TYR A CA 1
ATOM 644 C C . TYR A 1 86 ? 11.358 5.179 8.243 1.00 93.69 86 TYR A C 1
ATOM 646 O O . TYR A 1 86 ? 11.663 5.786 7.226 1.00 93.69 86 TYR A O 1
ATOM 654 N N . LYS A 1 87 ? 11.110 5.816 9.394 1.00 90.75 87 LYS A N 1
ATOM 655 C CA . LYS A 1 87 ? 11.054 7.285 9.529 1.00 90.75 87 LYS A CA 1
ATOM 656 C C . LYS A 1 87 ? 12.282 8.031 9.002 1.00 90.75 87 LYS A C 1
ATOM 658 O O . LYS A 1 87 ? 12.155 9.145 8.510 1.00 90.75 87 LYS A O 1
ATOM 663 N N . TYR A 1 88 ? 13.459 7.422 9.114 1.00 91.38 88 TYR A N 1
ATOM 664 C CA . TYR A 1 88 ? 14.729 8.031 8.714 1.00 91.38 88 TYR A CA 1
ATOM 665 C C . TYR A 1 88 ? 15.386 7.272 7.555 1.00 91.38 88 TYR A C 1
ATOM 667 O O . TYR A 1 88 ? 16.610 7.204 7.469 1.00 91.38 88 TYR A O 1
ATOM 675 N N . ASN A 1 89 ? 14.587 6.639 6.687 1.00 91.31 89 ASN A N 1
ATOM 676 C CA . ASN A 1 89 ? 15.129 6.021 5.480 1.00 91.31 89 ASN A CA 1
ATOM 677 C C . ASN A 1 89 ? 15.726 7.091 4.550 1.00 91.31 89 ASN A C 1
ATOM 679 O O . ASN A 1 89 ? 15.227 8.210 4.463 1.00 91.31 89 ASN A O 1
ATOM 683 N N . THR A 1 90 ? 16.777 6.728 3.823 1.00 93.31 90 THR A N 1
ATOM 684 C CA . THR A 1 90 ? 17.484 7.623 2.895 1.00 93.31 90 THR A CA 1
ATOM 685 C C . THR A 1 90 ? 16.956 7.549 1.460 1.00 93.31 90 THR A C 1
ATOM 687 O O . THR A 1 90 ? 17.416 8.292 0.599 1.00 93.31 90 THR A O 1
ATOM 690 N N . TYR A 1 91 ? 15.973 6.684 1.197 1.00 92.19 91 TYR A N 1
ATOM 691 C CA . TYR A 1 91 ? 15.374 6.476 -0.126 1.00 92.19 91 TYR A CA 1
ATOM 692 C C . TYR A 1 91 ? 14.285 7.506 -0.467 1.00 92.19 91 TYR A C 1
ATOM 694 O O . TYR A 1 91 ? 13.831 7.580 -1.609 1.00 92.19 91 TYR A O 1
ATOM 702 N N . GLY A 1 92 ? 13.863 8.311 0.515 1.00 93.81 92 GLY A N 1
ATOM 703 C CA . GLY A 1 92 ? 12.789 9.291 0.352 1.00 93.81 92 GLY A CA 1
ATOM 704 C C . GLY A 1 92 ? 11.399 8.650 0.352 1.00 93.81 92 GLY A C 1
ATOM 705 O O . GLY A 1 92 ? 10.525 9.076 -0.407 1.00 93.81 92 GLY A O 1
ATOM 706 N N . HIS A 1 93 ? 11.213 7.595 1.152 1.00 96.81 93 HIS A N 1
ATOM 707 C CA . HIS A 1 93 ? 9.940 6.895 1.332 1.00 96.81 93 HIS A CA 1
ATOM 708 C C . HIS A 1 93 ? 9.199 7.343 2.617 1.00 96.81 93 HIS A C 1
ATOM 710 O O . HIS A 1 93 ? 9.855 7.679 3.601 1.00 96.81 93 HIS A O 1
ATOM 716 N N . PRO A 1 94 ? 7.855 7.361 2.638 1.00 97.62 94 PRO A N 1
ATOM 717 C CA . PRO A 1 94 ? 7.013 7.250 1.456 1.00 97.62 94 PRO A CA 1
ATOM 718 C C . PRO A 1 94 ? 7.213 8.474 0.567 1.00 97.62 94 PRO A C 1
ATOM 720 O O . PRO A 1 94 ? 7.427 9.588 1.046 1.00 97.62 94 PRO A O 1
ATOM 723 N N . ASN A 1 95 ? 7.165 8.274 -0.744 1.00 98.12 95 ASN A N 1
ATOM 724 C CA . ASN A 1 95 ? 7.320 9.385 -1.659 1.00 98.12 95 ASN A CA 1
ATOM 725 C C . ASN A 1 95 ? 6.037 10.241 -1.684 1.00 98.12 95 ASN A C 1
ATOM 727 O O . ASN A 1 95 ? 4.944 9.672 -1.774 1.00 98.12 95 ASN A O 1
ATOM 731 N N . PRO A 1 96 ? 6.137 11.586 -1.688 1.00 97.75 96 PRO A N 1
ATOM 732 C CA . PRO A 1 96 ? 4.968 12.462 -1.743 1.00 97.75 96 PRO A CA 1
ATOM 733 C C . PRO A 1 96 ? 4.034 12.196 -2.928 1.00 97.75 96 PRO A C 1
ATOM 735 O O . PRO A 1 96 ? 2.823 12.280 -2.757 1.00 97.75 96 PRO A O 1
ATOM 738 N N . LEU A 1 97 ? 4.566 11.811 -4.096 1.00 98.19 97 LEU A N 1
ATOM 739 C CA . LEU A 1 97 ? 3.744 11.494 -5.271 1.00 98.19 97 LEU A CA 1
ATOM 740 C C . LEU A 1 97 ? 2.870 10.256 -5.043 1.00 98.19 97 LEU A C 1
ATOM 742 O O . LEU A 1 97 ? 1.724 10.215 -5.480 1.00 98.19 97 LEU A O 1
ATOM 746 N N . THR A 1 98 ? 3.389 9.255 -4.332 1.00 98.31 98 THR A N 1
ATOM 747 C CA . THR A 1 98 ? 2.627 8.048 -3.992 1.00 98.31 98 THR A CA 1
ATOM 748 C C . THR A 1 98 ? 1.533 8.367 -2.979 1.00 98.31 98 THR A C 1
ATOM 750 O O . THR A 1 98 ? 0.396 7.938 -3.151 1.00 98.31 98 THR A O 1
ATOM 753 N N . VAL A 1 99 ? 1.844 9.185 -1.969 1.00 98.31 99 VAL A N 1
ATOM 754 C CA . VAL A 1 99 ? 0.853 9.668 -0.992 1.00 98.31 99 VAL A CA 1
ATOM 755 C C . VAL A 1 99 ? -0.238 10.497 -1.676 1.00 98.31 99 VAL A C 1
ATOM 757 O O . VAL A 1 99 ? -1.411 10.348 -1.354 1.00 98.31 99 VAL A O 1
ATOM 760 N N . GLU A 1 100 ? 0.118 11.343 -2.644 1.00 98.44 100 GLU A N 1
ATOM 761 C CA . GLU A 1 100 ? -0.848 12.126 -3.418 1.00 98.44 100 GLU A CA 1
ATOM 762 C C . GLU A 1 100 ? -1.794 11.230 -4.227 1.00 98.44 100 GLU A C 1
ATOM 764 O O . GLU A 1 100 ? -3.002 11.457 -4.207 1.00 98.44 100 GLU A O 1
ATOM 769 N N . ARG A 1 101 ? -1.277 10.186 -4.892 1.00 98.12 101 ARG A N 1
ATOM 770 C CA . ARG A 1 101 ? -2.115 9.202 -5.599 1.00 98.12 101 ARG A CA 1
ATOM 771 C C . ARG A 1 101 ? -3.117 8.526 -4.661 1.00 98.12 101 ARG A C 1
ATOM 773 O O . ARG A 1 101 ? -4.288 8.433 -5.000 1.00 98.12 101 ARG A O 1
ATOM 780 N N . LEU A 1 102 ? -2.673 8.115 -3.474 1.00 98.00 102 LEU A N 1
ATOM 781 C CA . LEU A 1 102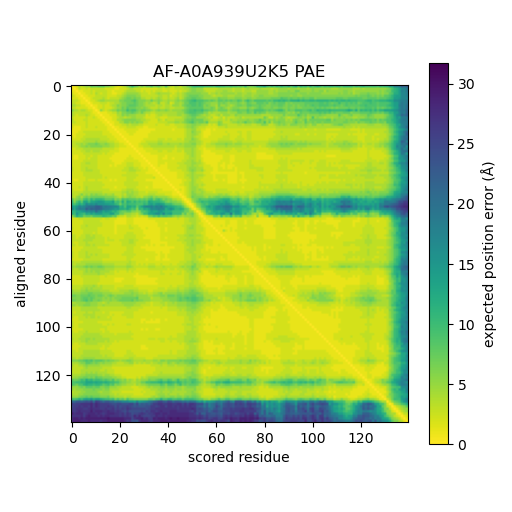 ? -3.534 7.480 -2.470 1.00 98.00 102 LEU A CA 1
ATOM 782 C C . LEU A 1 102 ? -4.607 8.432 -1.924 1.00 98.00 102 LEU A C 1
ATOM 784 O O . LEU A 1 102 ? -5.743 8.022 -1.720 1.00 98.00 102 LEU A O 1
ATOM 788 N N . ARG A 1 103 ? -4.277 9.715 -1.742 1.00 97.62 103 ARG A N 1
ATOM 789 C CA . ARG A 1 103 ? -5.256 10.734 -1.329 1.00 97.62 103 ARG A CA 1
ATOM 790 C C . ARG A 1 103 ? -6.308 11.014 -2.400 1.00 97.62 103 ARG A C 1
ATOM 792 O O . ARG A 1 103 ? -7.438 11.307 -2.049 1.00 97.62 103 ARG A O 1
ATOM 799 N N . LYS A 1 104 ? -5.955 10.935 -3.688 1.00 97.62 104 LYS A N 1
ATOM 800 C CA . LYS A 1 104 ? -6.890 11.185 -4.803 1.00 97.62 104 LYS A CA 1
ATOM 801 C C . LYS A 1 104 ? -8.024 10.166 -4.896 1.00 97.62 104 LYS A C 1
ATOM 803 O O . LYS A 1 104 ? -9.042 10.479 -5.499 1.00 97.62 104 LYS A O 1
ATOM 808 N N . ILE A 1 105 ? -7.833 8.979 -4.330 1.00 95.56 105 ILE A N 1
ATOM 809 C CA . ILE A 1 105 ? -8.839 7.913 -4.292 1.00 95.56 105 ILE A CA 1
ATOM 810 C C . ILE A 1 105 ? -9.505 7.781 -2.913 1.00 95.56 105 ILE A C 1
ATOM 812 O O . ILE A 1 105 ? -10.108 6.750 -2.635 1.00 95.56 105 ILE A O 1
ATOM 816 N N . ASP A 1 106 ? -9.336 8.779 -2.038 1.00 95.69 106 ASP A N 1
ATOM 817 C CA . ASP A 1 106 ? -9.894 8.805 -0.680 1.00 95.69 106 ASP A CA 1
ATOM 818 C C . ASP A 1 106 ? -9.512 7.583 0.185 1.00 95.69 106 ASP A C 1
ATOM 820 O O . ASP A 1 106 ? -10.297 7.111 1.004 1.00 95.69 106 ASP A O 1
ATOM 824 N N . SER A 1 107 ? -8.289 7.063 0.016 1.00 96.56 107 SER A N 1
ATOM 825 C CA . SER A 1 107 ? -7.773 5.965 0.845 1.00 96.56 107 SER A CA 1
ATOM 826 C C . SER A 1 107 ? -7.293 6.481 2.204 1.00 96.56 107 SER A C 1
ATOM 828 O O . SER A 1 107 ? -6.519 7.442 2.262 1.00 96.56 107 SER A O 1
ATOM 830 N N . ASP A 1 108 ? -7.667 5.808 3.293 1.00 96.50 108 ASP A N 1
ATOM 831 C CA . ASP A 1 108 ? -7.121 6.069 4.626 1.00 96.50 108 ASP A CA 1
ATOM 832 C C . ASP A 1 108 ? -5.676 5.555 4.712 1.00 96.50 108 ASP A C 1
ATOM 834 O O . ASP A 1 108 ? -5.411 4.354 4.616 1.00 96.50 108 ASP A O 1
ATOM 838 N N . ILE A 1 109 ? -4.716 6.468 4.888 1.00 97.88 109 ILE A N 1
ATOM 839 C CA . ILE A 1 109 ? -3.281 6.155 4.832 1.00 97.88 109 ILE A CA 1
ATOM 840 C C . ILE A 1 109 ? -2.703 6.025 6.243 1.00 97.88 109 ILE A C 1
ATOM 842 O O . ILE A 1 109 ? -2.673 6.997 6.995 1.00 97.88 109 ILE A O 1
ATOM 846 N N . PHE A 1 110 ? -2.129 4.861 6.547 1.00 97.62 110 PHE A N 1
ATOM 847 C CA . PHE A 1 110 ? -1.392 4.595 7.786 1.00 97.62 110 PHE A CA 1
ATOM 848 C C . PHE A 1 110 ? 0.070 4.288 7.476 1.00 97.62 110 PHE A C 1
ATOM 850 O O . PHE A 1 110 ? 0.366 3.505 6.570 1.00 97.62 110 PHE A O 1
ATOM 857 N N . CYS A 1 111 ? 1.005 4.882 8.218 1.00 96.88 111 CYS A N 1
ATOM 858 C CA . CYS A 1 111 ? 2.427 4.797 7.901 1.00 96.88 111 CYS A CA 1
ATOM 859 C C . CYS A 1 111 ? 3.265 4.410 9.121 1.00 96.88 111 CYS A C 1
ATOM 861 O O . CYS A 1 111 ? 3.291 5.107 10.134 1.00 96.88 111 CYS A O 1
ATOM 863 N N . THR A 1 112 ? 4.055 3.338 9.008 1.00 96.38 112 THR A N 1
ATOM 864 C CA . THR A 1 112 ? 4.917 2.888 10.118 1.00 96.38 112 THR A CA 1
ATOM 865 C C . THR A 1 112 ? 6.037 3.879 10.450 1.00 96.38 112 THR A C 1
ATOM 867 O O . THR A 1 112 ? 6.651 3.776 11.510 1.00 96.38 112 THR A O 1
ATOM 870 N N . ALA A 1 113 ? 6.326 4.851 9.579 1.00 93.88 113 ALA A N 1
ATOM 871 C CA . ALA A 1 113 ? 7.233 5.951 9.909 1.00 93.88 113 ALA A CA 1
ATOM 872 C C . ALA A 1 113 ? 6.681 6.845 11.033 1.00 93.88 113 ALA A C 1
ATOM 874 O O . ALA A 1 113 ? 7.461 7.392 11.819 1.00 93.88 113 ALA A O 1
ATOM 875 N N . ASP A 1 114 ? 5.358 6.967 11.128 1.00 93.38 114 ASP A N 1
ATOM 876 C CA . ASP A 1 114 ? 4.679 7.806 12.112 1.00 93.38 114 ASP A CA 1
ATOM 877 C C . ASP A 1 114 ? 4.388 7.033 13.399 1.00 93.38 114 ASP A C 1
ATOM 879 O O . ASP A 1 114 ? 4.580 7.555 14.501 1.00 93.38 114 ASP A O 1
ATOM 883 N N . SER A 1 115 ? 4.012 5.760 13.263 1.00 92.19 115 SER A N 1
ATOM 884 C CA . SER A 1 115 ? 3.505 4.946 14.365 1.00 92.19 115 SER A CA 1
ATOM 885 C C . SER A 1 115 ? 4.336 3.717 14.722 1.00 92.19 115 SER A C 1
ATOM 887 O O . SER A 1 115 ? 3.980 3.002 15.645 1.00 92.19 115 SER A O 1
ATOM 889 N N . GLY A 1 116 ? 5.456 3.437 14.055 1.00 92.19 116 GLY A N 1
ATOM 890 C CA . GLY A 1 116 ? 6.303 2.264 14.313 1.00 92.19 116 GLY A CA 1
ATOM 891 C C . GLY A 1 116 ? 5.699 0.939 13.833 1.00 92.19 116 GLY A C 1
ATOM 892 O O . GLY A 1 116 ? 6.366 0.197 13.116 1.00 92.19 116 GLY A O 1
ATOM 893 N N . ALA A 1 117 ? 4.447 0.653 14.187 1.00 93.19 117 ALA A N 1
ATOM 894 C CA . ALA A 1 117 ? 3.669 -0.471 13.682 1.00 93.19 117 ALA A CA 1
ATOM 895 C C . ALA A 1 117 ? 2.197 -0.084 13.509 1.00 93.19 117 ALA A C 1
ATOM 897 O O . ALA A 1 117 ? 1.678 0.763 14.237 1.00 93.19 117 ALA A O 1
ATOM 898 N N . VAL A 1 118 ? 1.546 -0.755 12.560 1.00 95.31 118 VAL A N 1
ATOM 899 C CA . VAL A 1 118 ? 0.113 -0.652 12.279 1.00 95.31 118 VAL A CA 1
ATOM 900 C C . VAL A 1 118 ? -0.489 -2.045 12.446 1.00 95.31 118 VAL A C 1
ATOM 902 O O . VAL A 1 118 ? -0.009 -2.994 11.823 1.00 95.31 118 VAL A O 1
ATOM 905 N N . LEU A 1 119 ? -1.515 -2.172 13.284 1.00 95.00 119 LEU A N 1
ATOM 906 C CA . LEU A 1 119 ? -2.310 -3.390 13.440 1.00 95.00 119 LEU A CA 1
ATOM 907 C C . LEU A 1 119 ? -3.667 -3.177 12.774 1.00 95.00 119 LEU A C 1
ATOM 909 O O . LEU A 1 119 ? -4.325 -2.174 13.036 1.00 95.00 119 LEU A O 1
ATOM 913 N N . ILE A 1 120 ? -4.081 -4.128 11.940 1.00 93.06 120 ILE A N 1
ATOM 914 C CA . ILE A 1 120 ? -5.438 -4.184 11.393 1.00 93.06 120 ILE A CA 1
ATOM 915 C C . ILE A 1 120 ? -6.134 -5.370 12.044 1.00 93.06 120 ILE A C 1
ATOM 917 O O . ILE A 1 120 ? -5.704 -6.510 11.859 1.00 93.06 120 ILE A O 1
ATOM 921 N N . ASP A 1 121 ? -7.194 -5.091 12.794 1.00 92.62 121 ASP A N 1
ATOM 922 C CA . ASP A 1 121 ? -8.076 -6.104 13.368 1.00 92.62 121 ASP A CA 1
ATOM 923 C C . ASP A 1 121 ? -9.338 -6.218 12.503 1.00 92.62 121 ASP A C 1
ATOM 925 O O . ASP A 1 121 ? -9.955 -5.216 12.125 1.00 92.62 121 ASP A O 1
ATOM 929 N N . TYR A 1 122 ? -9.691 -7.455 12.165 1.00 89.81 122 TYR A N 1
ATOM 930 C CA . TYR A 1 122 ? -10.877 -7.805 11.402 1.00 89.81 122 TYR A CA 1
ATOM 931 C C . TYR A 1 122 ? -11.826 -8.621 12.288 1.00 89.81 122 TYR A C 1
ATOM 933 O O . TYR A 1 122 ? -11.704 -9.842 12.415 1.00 89.81 122 TYR A O 1
ATOM 941 N N . GLY A 1 123 ? -12.784 -7.918 12.897 1.00 86.12 123 GLY A N 1
ATOM 942 C CA . GLY A 1 123 ? -13.848 -8.493 13.720 1.00 86.12 123 GLY A CA 1
ATOM 943 C C . GLY A 1 123 ? -15.237 -8.096 13.217 1.00 86.12 123 GLY A C 1
ATOM 944 O O . GLY A 1 123 ? -15.512 -8.087 12.023 1.00 86.12 123 GLY A O 1
ATOM 945 N N . ARG A 1 124 ? -16.143 -7.709 14.128 1.00 81.94 124 ARG A N 1
ATOM 946 C CA . ARG A 1 124 ? -17.465 -7.145 13.757 1.00 81.94 124 ARG A CA 1
ATOM 947 C C . ARG A 1 124 ? -17.371 -5.858 12.930 1.00 81.94 124 ARG A C 1
ATOM 949 O O . ARG A 1 124 ? -18.329 -5.491 12.257 1.00 81.94 124 ARG A O 1
ATOM 956 N N . ARG A 1 125 ? -16.258 -5.143 13.071 1.00 83.81 125 ARG A N 1
ATOM 957 C CA . ARG A 1 125 ? -15.851 -3.969 12.301 1.00 83.81 125 ARG A CA 1
ATOM 958 C C . ARG A 1 125 ? -14.346 -4.075 12.092 1.00 83.81 125 ARG A C 1
ATOM 960 O O . ARG A 1 125 ? -13.670 -4.704 12.905 1.00 83.81 125 ARG A O 1
ATOM 967 N N . ILE A 1 126 ? -13.846 -3.452 11.033 1.00 88.88 126 ILE A N 1
ATOM 968 C CA . ILE A 1 126 ? -12.407 -3.270 10.847 1.00 88.88 126 ILE A CA 1
ATOM 969 C C . ILE A 1 126 ? -11.953 -2.127 11.750 1.00 88.88 126 ILE A C 1
ATOM 971 O O . ILE A 1 126 ? -12.594 -1.074 11.783 1.00 88.88 126 ILE A O 1
ATOM 975 N N . SER A 1 127 ? -10.857 -2.330 12.472 1.00 91.50 127 SER A N 1
ATOM 976 C CA . SER A 1 127 ? -10.186 -1.281 13.241 1.00 91.50 127 SER A CA 1
ATOM 977 C C . SER A 1 127 ? -8.696 -1.259 12.944 1.00 91.50 127 SER A C 1
ATOM 979 O O . SER A 1 127 ? -8.089 -2.293 12.665 1.00 91.50 127 SER A O 1
ATOM 981 N N . VAL A 1 128 ? -8.114 -0.063 13.020 1.00 93.00 128 VAL A N 1
ATOM 982 C CA . VAL A 1 128 ? -6.688 0.169 12.792 1.00 93.00 128 VAL A CA 1
ATOM 983 C C . VAL A 1 128 ? -6.079 0.785 14.047 1.00 93.00 128 VAL A C 1
ATOM 985 O O . VAL A 1 128 ? -6.599 1.773 14.565 1.00 93.00 128 VAL A O 1
ATOM 988 N N . GLU A 1 129 ? -4.983 0.209 14.532 1.00 94.00 129 GLU A N 1
ATOM 989 C CA . GLU A 1 129 ? -4.221 0.718 15.674 1.00 94.00 129 GLU A CA 1
ATOM 990 C C . GLU A 1 129 ? -2.789 1.074 15.275 1.00 94.00 129 GLU A C 1
ATOM 992 O O . GLU A 1 129 ? -2.140 0.366 14.504 1.00 94.00 129 GLU A O 1
ATOM 997 N N . GLU A 1 130 ? -2.275 2.154 15.861 1.00 92.06 130 GLU A N 1
ATOM 998 C CA . GLU A 1 130 ? -0.963 2.729 15.579 1.00 92.06 130 GLU A CA 1
ATOM 999 C C . GLU A 1 130 ? -0.089 2.762 16.846 1.00 92.06 130 GLU A C 1
ATOM 1001 O O . GLU A 1 130 ? -0.444 3.361 17.863 1.00 92.06 130 GLU A O 1
ATOM 1006 N N . TYR A 1 131 ? 1.094 2.148 16.800 1.00 83.56 131 TYR A N 1
ATOM 1007 C CA . TYR A 1 131 ? 1.924 1.867 17.983 1.00 83.56 131 TYR A CA 1
ATOM 1008 C C . TYR A 1 131 ? 2.971 2.966 18.265 1.00 83.56 131 TYR A C 1
ATOM 1010 O O . TYR A 1 131 ? 4.174 2.722 18.368 1.00 83.56 131 TYR A O 1
ATOM 1018 N N . GLY A 1 132 ? 2.519 4.219 18.390 1.00 68.50 132 GLY A N 1
ATOM 1019 C CA . GLY A 1 132 ? 3.363 5.404 18.179 1.00 68.50 132 GLY A CA 1
ATOM 1020 C C . GLY A 1 132 ? 3.470 6.437 19.306 1.00 68.50 132 GLY A C 1
ATOM 1021 O O . GLY A 1 132 ? 3.429 7.628 19.018 1.00 68.50 132 GLY A O 1
ATOM 1022 N N . LYS A 1 133 ? 3.650 6.061 20.581 1.00 53.56 133 LYS A N 1
ATOM 1023 C CA . LYS A 1 133 ? 4.195 6.996 21.600 1.00 53.56 133 LYS A CA 1
ATOM 1024 C C . LYS A 1 133 ? 5.262 6.334 22.470 1.00 53.56 133 LYS A C 1
ATOM 1026 O O . LYS A 1 133 ? 4.997 5.911 23.591 1.00 53.56 133 LYS A O 1
ATOM 1031 N N . ARG A 1 134 ? 6.517 6.313 22.003 1.00 57.56 134 ARG A N 1
ATOM 1032 C CA . ARG A 1 134 ? 7.660 6.112 22.914 1.00 57.56 134 ARG A CA 1
ATOM 1033 C C . ARG A 1 134 ? 7.852 7.375 23.754 1.00 57.56 134 ARG A C 1
ATOM 1035 O O . ARG A 1 134 ? 8.353 8.381 23.257 1.00 57.56 134 ARG A O 1
ATOM 1042 N N . ARG A 1 135 ? 7.484 7.325 25.035 1.00 52.62 135 ARG A N 1
ATOM 1043 C CA . ARG A 1 135 ? 7.871 8.338 26.026 1.00 52.62 135 ARG A CA 1
ATOM 1044 C C . ARG A 1 135 ? 9.263 7.966 26.545 1.00 52.62 135 ARG A C 1
ATOM 1046 O O . ARG A 1 135 ? 9.430 6.886 27.102 1.00 52.62 135 ARG A O 1
ATOM 1053 N N . LYS A 1 136 ? 10.271 8.821 26.347 1.00 54.41 136 LYS A N 1
ATOM 1054 C CA . LYS A 1 136 ? 11.532 8.684 27.094 1.00 54.41 136 LYS A CA 1
ATOM 1055 C C . LYS A 1 136 ? 11.209 8.979 28.561 1.00 54.41 136 LYS A C 1
ATOM 1057 O O . LYS A 1 136 ? 10.734 10.074 28.860 1.00 54.41 136 LYS A O 1
ATOM 1062 N N . LEU A 1 137 ? 11.392 8.002 29.445 1.00 51.88 137 LEU A N 1
ATOM 1063 C CA . LEU A 1 137 ? 11.383 8.253 30.886 1.00 51.88 137 LEU A CA 1
ATOM 1064 C C . LEU A 1 137 ? 12.651 9.055 31.239 1.00 51.88 137 LEU A C 1
ATOM 1066 O O . LEU A 1 137 ? 13.676 8.852 30.578 1.00 51.88 137 LEU A O 1
ATOM 1070 N N . PRO A 1 138 ? 12.603 9.985 32.211 1.00 45.28 138 PRO A N 1
ATOM 1071 C CA . PRO A 1 138 ? 13.822 10.600 32.726 1.00 45.28 138 PRO A CA 1
ATOM 1072 C C . PRO A 1 138 ? 14.772 9.504 33.229 1.00 45.28 138 PRO A C 1
ATOM 1074 O O . PRO A 1 138 ? 14.321 8.489 33.762 1.00 45.28 138 PRO A O 1
ATOM 1077 N N . GLN A 1 139 ? 16.073 9.686 32.996 1.00 56.97 139 GLN A N 1
ATOM 1078 C CA . GLN A 1 139 ? 17.084 8.815 33.599 1.00 56.97 139 GLN A CA 1
ATOM 1079 C C . GLN A 1 139 ? 17.083 9.013 35.127 1.00 56.97 139 GLN A C 1
ATOM 1081 O O . GLN A 1 139 ? 16.713 10.109 35.558 1.00 56.97 139 GLN A O 1
ATOM 1086 N N . PRO A 1 140 ? 17.414 7.969 35.914 1.00 61.84 140 PRO A N 1
ATOM 1087 C CA . PRO A 1 140 ? 17.440 8.049 37.375 1.00 61.84 140 PRO A CA 1
ATOM 1088 C C . PRO A 1 140 ? 18.375 9.143 37.897 1.00 61.84 140 PRO A C 1
ATOM 1090 O O . PRO A 1 140 ? 19.396 9.426 37.227 1.00 61.84 140 PRO A O 1
#

Foldseek 3Di:
DQDDDPPDDDPDVLLRDDWDWDDDPNATETDREQHFPVSLVRSLVVDDDPVQEHAEYAWHRLQDPRGPDLSSCNRYLHQEYEREDALPDPRCPNPVNSVVSCVVSNHH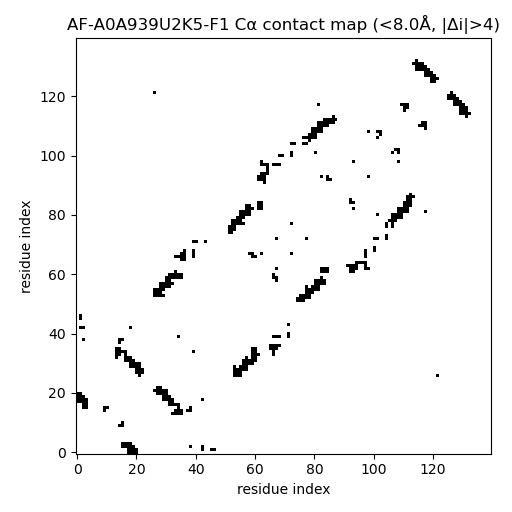YHYCNAQVDWDWDDDPDTDIDGNHDDDDDDDD

Radius of gyration: 16.02 Å; Cα contacts (8 Å, |Δi|>4): 262; chains: 1; bounding box: 35×32×53 Å

Nearest PDB structures (foldseek):
  2bib-assembly1_A  TM=7.446E-01  e=1.543E-05  Streptococcus pneumoniae
  7d19-assembly1_B  TM=7.111E-01  e=8.344E-01  Mus musculus
  6kx4-assembly1_A  TM=7.194E-01  e=1.307E+00  Mus musculus
  7d19-assembly1_A  TM=7.019E-01  e=1.584E+00  Mus musculus
  5zm0-assembly1_A  TM=7.182E-01  e=2.183E+00  Chlamydomonas reinhardtii

Secondary structure (DSSP, 8-state):
--BSPTT---SSTTTT--BEEEEETTEEEEE-TT--HHHHHHHHHH---SSS--SEEE-GGGG-TTSS-HHHHHHH--SEEEE---TT-SS-PSPHHHHHHHHHTT-EEEEHHHHS-EEEEESSSEEEEE----PPPPP-